Protein AF-A0A3P5XMB0-F1 (afdb_monomer_lite)

Structure (mmCIF, N/CA/C/O backbone):
data_AF-A0A3P5XMB0-F1
#
_entry.id   AF-A0A3P5XMB0-F1
#
loop_
_atom_site.group_PDB
_atom_site.id
_atom_site.type_symbol
_atom_site.label_atom_id
_atom_site.label_alt_id
_atom_site.label_comp_id
_atom_site.label_asym_id
_atom_site.label_entity_id
_atom_site.label_seq_id
_atom_site.pdbx_PDB_ins_code
_atom_site.Cartn_x
_atom_site.Cartn_y
_atom_site.Cartn_z
_atom_site.occupancy
_atom_site.B_iso_or_equiv
_atom_site.auth_seq_id
_atom_site.auth_comp_id
_atom_site.auth_asym_id
_atom_site.auth_atom_id
_atom_site.pdbx_PDB_model_num
ATOM 1 N N . MET A 1 1 ? -43.038 -1.910 24.579 1.00 44.25 1 MET A N 1
ATOM 2 C CA . MET A 1 1 ? -41.760 -2.421 24.024 1.00 44.25 1 MET A CA 1
ATOM 3 C C . MET A 1 1 ? -40.664 -2.276 25.075 1.00 44.25 1 MET A C 1
ATOM 5 O O . MET A 1 1 ? -40.332 -1.152 25.433 1.00 44.25 1 MET A O 1
ATOM 9 N N . SER A 1 2 ? -40.137 -3.376 25.622 1.00 47.72 2 SER A N 1
ATOM 10 C CA . SER A 1 2 ? -39.026 -3.315 26.586 1.00 47.72 2 SER A CA 1
ATOM 11 C C . SER A 1 2 ? -37.765 -2.823 25.869 1.00 47.72 2 SER A C 1
ATOM 13 O O . SER A 1 2 ? -37.315 -3.454 24.910 1.00 47.72 2 SER A O 1
ATOM 15 N N . ARG A 1 3 ? -37.205 -1.676 26.283 1.00 59.19 3 ARG A N 1
ATOM 16 C CA . ARG A 1 3 ? -35.901 -1.224 25.777 1.00 59.19 3 ARG A CA 1
ATOM 17 C C . ARG A 1 3 ? -34.890 -2.314 26.117 1.00 59.19 3 ARG A C 1
ATOM 19 O O . ARG A 1 3 ? -34.691 -2.606 27.296 1.00 59.19 3 ARG A O 1
ATOM 26 N N . LYS A 1 4 ? -34.230 -2.887 25.106 1.00 57.06 4 LYS A N 1
ATOM 27 C CA . LYS A 1 4 ? -33.066 -3.757 25.310 1.00 57.06 4 LYS A CA 1
ATOM 28 C C . LYS A 1 4 ? -31.946 -2.919 25.928 1.00 57.06 4 LYS A C 1
ATOM 30 O O . LYS A 1 4 ? -31.098 -2.375 25.228 1.00 57.06 4 LYS A O 1
ATOM 35 N N . ARG A 1 5 ? -31.982 -2.752 27.251 1.00 63.72 5 ARG A N 1
ATOM 36 C CA . ARG A 1 5 ? -30.900 -2.145 28.021 1.00 63.72 5 ARG A CA 1
ATOM 37 C C . ARG A 1 5 ? -29.733 -3.119 27.923 1.00 63.72 5 ARG A C 1
ATOM 39 O O . ARG A 1 5 ? -29.810 -4.228 28.443 1.00 63.72 5 ARG A O 1
ATOM 46 N N . GLY A 1 6 ? -28.700 -2.747 27.167 1.00 66.75 6 GLY A N 1
ATOM 47 C CA . GLY A 1 6 ? -27.476 -3.542 27.094 1.00 66.75 6 GLY A CA 1
ATOM 48 C C . GLY A 1 6 ? -26.912 -3.772 28.499 1.00 66.75 6 GLY A C 1
ATOM 49 O O . GLY A 1 6 ? -27.133 -2.948 29.385 1.00 66.75 6 GLY A O 1
ATOM 50 N N . LYS A 1 7 ? -26.18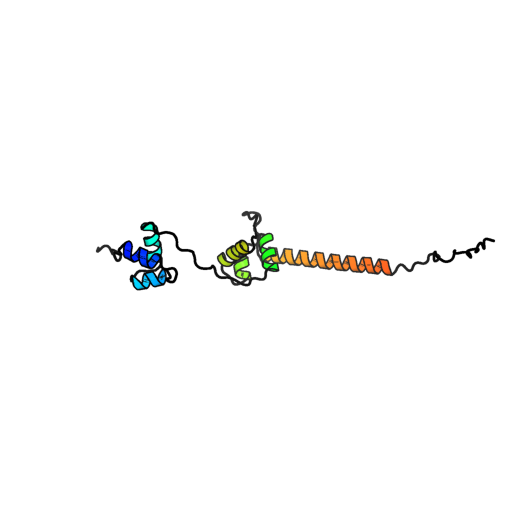0 -4.875 28.706 1.00 77.19 7 LYS A N 1
ATOM 51 C CA . LYS A 1 7 ? -25.557 -5.198 30.004 1.00 77.19 7 LYS A CA 1
ATOM 52 C C . LYS A 1 7 ? -24.844 -3.977 30.585 1.00 77.19 7 LYS A C 1
ATOM 54 O O . LYS A 1 7 ? -24.038 -3.355 29.887 1.00 77.19 7 LYS A O 1
ATOM 59 N N . VAL A 1 8 ? -25.130 -3.633 31.835 1.00 79.88 8 VAL A N 1
ATOM 60 C CA . VAL A 1 8 ? -24.439 -2.550 32.546 1.00 79.88 8 VAL A CA 1
ATOM 61 C C . VAL A 1 8 ? -23.100 -3.100 33.026 1.00 79.88 8 VAL A C 1
ATOM 63 O O . VAL A 1 8 ? -23.055 -4.135 33.680 1.00 79.88 8 VAL A O 1
ATOM 66 N N . ILE A 1 9 ? -22.008 -2.442 32.644 1.00 81.12 9 ILE A N 1
ATOM 67 C CA . ILE A 1 9 ? -20.642 -2.825 33.019 1.00 81.12 9 ILE A CA 1
ATOM 68 C C . ILE A 1 9 ? -20.042 -1.636 33.755 1.00 81.12 9 ILE A C 1
ATOM 70 O O . ILE A 1 9 ? -20.157 -0.505 33.279 1.00 81.12 9 ILE A O 1
ATOM 74 N N . SER A 1 10 ? -19.417 -1.878 34.906 1.00 85.50 10 SER A N 1
ATOM 75 C CA . SER A 1 10 ? -18.757 -0.811 35.653 1.00 85.50 10 SER A CA 1
ATOM 76 C C . SER A 1 10 ? -17.517 -0.321 34.901 1.00 85.50 10 SER A C 1
ATOM 78 O O . SER A 1 10 ? -16.761 -1.109 34.324 1.00 85.50 10 SER A O 1
ATOM 80 N N . ARG A 1 11 ? -17.279 0.996 34.923 1.00 88.62 11 ARG A N 1
ATOM 81 C CA . ARG A 1 11 ? -16.085 1.606 34.314 1.00 88.62 11 ARG A CA 1
ATOM 82 C C . ARG A 1 11 ? -14.800 0.958 34.833 1.00 88.62 11 ARG A C 1
ATOM 84 O O . ARG A 1 11 ? -13.903 0.695 34.046 1.00 88.62 11 ARG A O 1
ATOM 91 N N . ALA A 1 12 ? -14.746 0.662 36.132 1.00 88.31 12 ALA A N 1
ATOM 92 C CA . ALA A 1 12 ? -13.593 0.039 36.776 1.00 88.31 12 ALA A CA 1
ATOM 93 C C . ALA A 1 12 ? -13.311 -1.380 36.253 1.00 88.31 12 ALA A C 1
ATOM 95 O O . ALA A 1 12 ? -12.156 -1.710 35.996 1.00 88.31 12 ALA A O 1
ATOM 96 N N . ALA A 1 13 ? -14.348 -2.202 36.050 1.00 89.50 13 ALA A N 1
ATOM 97 C CA . ALA A 1 13 ? -14.173 -3.547 35.503 1.00 89.50 13 ALA A CA 1
ATOM 98 C C . ALA A 1 13 ? -13.663 -3.501 34.058 1.00 89.50 13 ALA A C 1
ATOM 100 O O . ALA A 1 13 ? -12.732 -4.225 33.711 1.00 89.50 13 ALA A O 1
ATOM 101 N N . LEU A 1 14 ? -14.228 -2.609 33.234 1.00 91.69 14 LEU A N 1
ATOM 102 C CA . LEU A 1 14 ? -13.758 -2.432 31.863 1.00 91.69 14 LEU A CA 1
ATOM 103 C C . LEU A 1 14 ? -12.323 -1.902 31.826 1.00 91.69 14 LEU A C 1
ATOM 105 O O . LEU A 1 14 ? -11.530 -2.421 31.056 1.00 91.69 14 LEU A O 1
ATOM 109 N N . ALA A 1 15 ? -11.982 -0.916 32.660 1.00 91.44 15 ALA A N 1
ATOM 110 C CA . ALA A 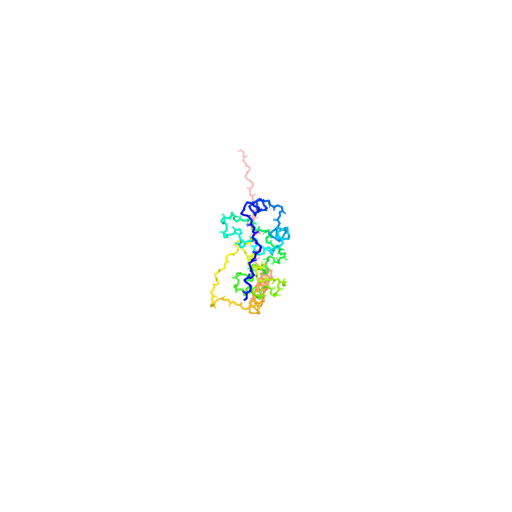1 15 ? -10.648 -0.320 32.700 1.00 91.44 15 ALA A CA 1
ATOM 111 C C . ALA A 1 15 ? -9.561 -1.348 33.044 1.00 91.44 15 ALA A C 1
ATOM 113 O O . ALA A 1 15 ? -8.556 -1.402 32.348 1.00 91.44 15 ALA A O 1
ATOM 114 N N . ARG A 1 16 ? -9.792 -2.211 34.046 1.00 91.75 16 ARG A N 1
ATOM 115 C CA . ARG A 1 16 ? -8.841 -3.272 34.429 1.00 91.75 16 ARG A CA 1
ATOM 116 C C . ARG A 1 16 ? -8.557 -4.242 33.281 1.00 91.75 16 ARG A C 1
ATOM 118 O O . ARG A 1 16 ? -7.405 -4.527 32.995 1.00 91.75 16 ARG A O 1
ATOM 125 N N . LEU A 1 17 ? -9.603 -4.721 32.606 1.00 92.31 17 LEU A N 1
ATOM 126 C CA . LEU A 1 17 ? -9.452 -5.629 31.461 1.00 92.31 17 LEU A CA 1
ATOM 127 C C . LEU A 1 17 ? -8.875 -4.917 30.227 1.00 92.31 17 LEU A C 1
ATOM 129 O O . LEU A 1 17 ? -8.208 -5.531 29.400 1.00 92.31 17 LEU A O 1
ATOM 133 N N . TRP A 1 18 ? -9.161 -3.624 30.080 1.00 91.25 18 TRP A N 1
ATOM 134 C CA . TRP A 1 18 ? -8.700 -2.808 28.962 1.00 91.25 18 TRP A CA 1
ATOM 135 C C . TRP A 1 18 ? -7.206 -2.489 29.035 1.00 91.25 18 TRP A C 1
ATOM 137 O O . TRP A 1 18 ? -6.593 -2.348 27.978 1.00 91.25 18 TRP A O 1
ATOM 147 N N . ASP A 1 19 ? -6.648 -2.405 30.241 1.00 90.50 19 ASP A N 1
ATOM 148 C CA . ASP A 1 19 ? -5.228 -2.137 30.488 1.00 90.50 19 ASP A CA 1
ATOM 149 C C . ASP A 1 19 ? -4.336 -3.361 30.220 1.00 90.50 19 ASP A C 1
ATOM 151 O O . ASP A 1 19 ? -3.178 -3.210 29.853 1.00 90.50 19 ASP A O 1
ATOM 155 N N . ASP A 1 20 ? -4.887 -4.577 30.310 1.00 88.69 20 ASP A N 1
ATOM 156 C CA . ASP A 1 20 ? -4.151 -5.811 30.019 1.00 88.69 20 ASP A CA 1
ATOM 157 C C . ASP A 1 20 ? -3.841 -5.931 28.507 1.00 88.69 20 ASP A C 1
ATOM 159 O O . ASP A 1 20 ? -4.770 -6.094 27.695 1.00 88.69 20 ASP A O 1
ATOM 163 N N . PRO A 1 21 ? -2.560 -5.871 28.087 1.00 82.44 21 PRO A N 1
ATOM 164 C CA . PRO A 1 21 ? -2.166 -5.946 26.682 1.00 82.44 21 PRO A CA 1
ATOM 165 C C . PRO A 1 21 ? -2.354 -7.343 26.073 1.00 82.44 21 PRO A C 1
ATOM 167 O O . PRO A 1 21 ? -2.519 -7.448 24.858 1.00 82.44 21 PRO A O 1
ATOM 170 N N . GLY A 1 22 ? -2.394 -8.404 26.885 1.00 84.62 22 GLY A N 1
ATOM 171 C CA . GLY A 1 22 ? -2.589 -9.780 26.419 1.00 84.62 22 GLY A CA 1
ATOM 172 C C . GLY A 1 22 ? -4.028 -10.088 25.996 1.00 84.62 22 GLY A C 1
ATOM 173 O O . GLY A 1 22 ? -4.272 -11.046 25.261 1.00 84.62 22 GLY A O 1
ATOM 174 N N . LEU A 1 23 ? -4.999 -9.270 26.415 1.00 88.88 23 LEU A N 1
ATOM 175 C CA . LEU A 1 23 ? -6.411 -9.491 26.108 1.00 88.88 23 LEU A CA 1
ATOM 176 C C . LEU A 1 23 ? -6.853 -8.768 24.831 1.00 88.88 23 LEU A C 1
ATOM 178 O O . LEU A 1 23 ? -6.818 -7.543 24.730 1.00 88.88 23 LEU A O 1
ATOM 182 N N . SER A 1 24 ? -7.364 -9.506 23.846 1.00 89.25 24 SER A N 1
ATOM 183 C CA . SER A 1 24 ? -8.027 -8.887 22.693 1.00 89.25 24 SER A CA 1
ATOM 184 C C . SER A 1 24 ? -9.381 -8.283 23.099 1.00 89.25 24 SER A C 1
ATOM 186 O O . SER A 1 24 ? -10.025 -8.743 24.043 1.00 89.25 24 SER A O 1
ATOM 188 N N . SER A 1 25 ? -9.872 -7.272 22.366 1.00 91.19 25 SER A N 1
ATOM 189 C CA . SER A 1 25 ? -11.218 -6.723 22.623 1.00 91.19 25 SER A CA 1
ATOM 190 C C . SER A 1 25 ? -12.313 -7.789 22.534 1.00 91.19 25 SER A C 1
ATOM 192 O O . SER A 1 25 ? -13.308 -7.687 23.245 1.00 91.19 25 SER A O 1
ATOM 194 N N . ASP A 1 26 ? -12.132 -8.791 21.673 1.00 91.12 26 ASP A N 1
ATOM 195 C CA . ASP A 1 26 ? -13.079 -9.893 21.506 1.00 91.12 26 ASP A CA 1
ATOM 196 C C . ASP A 1 26 ? -13.074 -10.802 22.735 1.00 91.12 26 ASP A C 1
ATOM 198 O O . ASP A 1 26 ? -14.139 -11.088 23.276 1.00 91.12 26 ASP A O 1
ATOM 202 N N . ARG A 1 27 ? -11.889 -11.121 23.274 1.00 92.56 27 ARG A N 1
ATOM 203 C CA . ARG A 1 27 ? -11.764 -11.891 24.515 1.00 92.56 27 ARG A CA 1
ATOM 204 C C . ARG A 1 27 ? -12.351 -11.155 25.720 1.00 92.56 27 ARG A C 1
ATOM 206 O O . ARG A 1 27 ? -13.073 -11.749 26.515 1.00 92.56 27 ARG A O 1
ATOM 213 N N . ILE A 1 28 ? -12.102 -9.849 25.831 1.00 92.69 28 ILE A N 1
ATOM 214 C CA . ILE A 1 28 ? -12.739 -8.995 26.852 1.00 92.69 28 ILE A CA 1
ATOM 215 C C . ILE A 1 28 ? -14.264 -9.032 26.689 1.00 92.69 28 ILE A C 1
ATOM 217 O O . ILE A 1 28 ? -15.003 -9.089 27.672 1.00 92.69 28 ILE A O 1
ATOM 221 N N . GLY A 1 29 ? -14.739 -9.017 25.443 1.00 92.62 29 GLY A N 1
ATOM 222 C CA . GLY A 1 29 ? -16.150 -9.134 25.108 1.00 92.62 29 GLY A CA 1
ATOM 223 C C . GLY A 1 29 ? -16.753 -10.439 25.614 1.00 92.62 29 GLY A C 1
ATOM 224 O O . GLY A 1 29 ? -17.751 -10.399 26.328 1.00 92.62 29 GLY A O 1
ATOM 225 N N . GLU A 1 30 ? -16.117 -11.574 25.327 1.00 93.44 30 GLU A N 1
ATOM 226 C CA . GLU A 1 30 ? -16.527 -12.894 25.821 1.00 93.44 30 GLU A CA 1
ATOM 227 C C . GLU A 1 30 ? -16.628 -12.926 27.350 1.00 93.44 30 GLU A C 1
ATOM 229 O O . GLU A 1 30 ? -17.659 -13.331 27.886 1.00 93.44 30 GLU A O 1
ATOM 234 N N . MET A 1 31 ? -15.611 -12.415 28.056 1.00 91.62 31 MET A N 1
ATOM 235 C CA . MET A 1 31 ? -15.583 -12.368 29.526 1.00 91.62 31 MET A CA 1
ATOM 236 C C . MET A 1 31 ? -16.721 -11.523 30.115 1.00 91.62 31 MET A C 1
ATOM 238 O O . MET A 1 31 ? -17.275 -11.850 31.161 1.00 91.62 31 MET A O 1
ATOM 242 N N . LEU A 1 32 ? -17.092 -10.434 29.439 1.00 90.25 32 LEU A N 1
ATOM 243 C CA . LEU A 1 32 ? -18.174 -9.535 29.852 1.00 90.25 32 LEU A CA 1
ATOM 244 C C . LEU A 1 32 ? -19.540 -9.934 29.250 1.00 90.25 32 LEU A C 1
ATOM 246 O O . LEU A 1 32 ? -20.579 -9.332 29.549 1.00 90.25 32 LEU A O 1
ATOM 250 N N . GLY A 1 33 ? -19.550 -10.952 28.386 1.00 90.00 33 GLY A N 1
ATOM 251 C CA . GLY A 1 33 ? -20.676 -11.390 27.571 1.00 90.00 33 GLY A CA 1
ATOM 252 C C . GLY A 1 33 ? -21.292 -10.270 26.726 1.00 90.00 33 GLY A C 1
ATOM 253 O O . GLY A 1 33 ? -22.518 -10.115 26.737 1.00 90.00 33 GLY A O 1
ATOM 254 N N . ILE A 1 34 ? -20.450 -9.481 26.054 1.00 90.81 34 ILE A N 1
ATOM 255 C CA . ILE A 1 34 ? -20.786 -8.479 25.030 1.00 90.81 34 ILE A CA 1
ATOM 256 C C . ILE A 1 34 ? -19.884 -8.673 23.799 1.00 90.81 34 ILE A C 1
ATOM 258 O O . ILE A 1 34 ? -18.879 -9.366 23.868 1.00 90.81 34 ILE A O 1
ATOM 262 N N . SER A 1 35 ? -20.201 -8.063 22.656 1.00 91.69 35 SER A N 1
ATOM 263 C CA . SER A 1 35 ? -19.303 -8.142 21.494 1.00 91.69 35 SER A CA 1
ATOM 264 C C . SER A 1 35 ? -18.030 -7.312 21.703 1.00 91.69 35 SER A C 1
ATOM 266 O O . SER A 1 35 ? -18.069 -6.259 22.348 1.00 91.69 35 SER A O 1
ATOM 268 N N . GLY A 1 36 ? -16.908 -7.715 21.098 1.00 90.81 36 GLY A N 1
ATOM 269 C CA . GLY A 1 36 ? -15.666 -6.931 21.154 1.00 90.81 36 GLY A CA 1
ATOM 270 C C . GLY A 1 36 ? -15.800 -5.531 20.541 1.00 90.81 36 GLY A C 1
ATOM 271 O O . GLY A 1 36 ? -15.206 -4.566 21.025 1.00 90.81 36 GLY A O 1
ATOM 272 N N . ALA A 1 37 ? -16.676 -5.364 19.545 1.00 90.88 37 ALA A N 1
ATOM 273 C CA . ALA A 1 37 ? -17.051 -4.047 19.028 1.00 90.88 37 ALA A CA 1
ATOM 274 C C . ALA A 1 37 ? -17.707 -3.160 20.107 1.00 90.88 37 ALA A C 1
ATOM 276 O O . ALA A 1 37 ? -17.372 -1.978 20.223 1.00 90.88 37 ALA A O 1
ATOM 277 N N . ALA A 1 38 ? -18.592 -3.726 20.937 1.00 91.50 38 ALA A N 1
ATOM 278 C CA . ALA A 1 38 ? -19.216 -3.006 22.046 1.00 91.50 38 ALA A CA 1
ATOM 279 C C . ALA A 1 38 ? -18.202 -2.636 23.140 1.00 91.50 38 ALA A C 1
ATOM 281 O O . ALA A 1 38 ? -18.312 -1.555 23.718 1.00 91.50 38 ALA A O 1
ATOM 282 N N . VAL A 1 39 ? -17.195 -3.482 23.391 1.00 92.62 39 VAL A N 1
ATOM 283 C CA . VAL A 1 39 ? -16.072 -3.173 24.295 1.00 92.62 39 VAL A CA 1
ATOM 284 C C . VAL A 1 39 ? -15.334 -1.923 23.813 1.00 92.62 39 VAL A C 1
ATOM 286 O O . VAL A 1 39 ? -15.210 -0.964 24.572 1.00 92.62 39 VAL A O 1
ATOM 289 N N . ARG A 1 40 ? -14.908 -1.888 22.540 1.00 91.56 40 ARG A N 1
ATOM 290 C CA . ARG A 1 40 ? -14.186 -0.741 21.953 1.00 91.56 40 ARG A CA 1
ATOM 291 C C . ARG A 1 40 ? -15.003 0.546 22.012 1.00 91.56 40 ARG A C 1
ATOM 293 O O . ARG A 1 40 ? -14.479 1.596 22.379 1.00 91.56 40 ARG A O 1
ATOM 300 N N . TRP A 1 41 ? -16.289 0.465 21.669 1.00 91.50 41 TRP A N 1
ATOM 301 C CA . TRP A 1 41 ? -17.179 1.622 21.704 1.00 91.50 41 TRP A CA 1
ATOM 302 C C . TRP A 1 41 ? -17.344 2.160 23.129 1.00 91.50 41 TRP A C 1
ATOM 304 O O . TRP A 1 41 ? -17.164 3.351 23.356 1.00 91.50 41 TRP A O 1
ATOM 314 N N . ARG A 1 42 ? -17.574 1.281 24.112 1.00 91.69 42 ARG A N 1
ATOM 315 C CA . ARG A 1 42 ? -17.689 1.668 25.527 1.00 91.69 42 ARG A CA 1
ATOM 316 C C . ARG A 1 42 ? -16.394 2.232 26.094 1.00 91.69 42 ARG A C 1
ATOM 318 O O . ARG A 1 42 ? -16.455 3.211 26.826 1.00 91.69 42 ARG A O 1
ATOM 325 N N . ALA A 1 43 ? -15.245 1.652 25.752 1.00 91.94 43 ALA A N 1
ATOM 326 C CA . ALA A 1 43 ? -13.945 2.168 26.172 1.00 91.94 43 ALA A CA 1
ATOM 327 C C . ALA A 1 43 ? -13.745 3.610 25.685 1.00 91.94 43 ALA A C 1
ATOM 329 O O . ALA A 1 43 ? -13.396 4.482 26.479 1.00 91.94 43 ALA A O 1
ATOM 330 N N . LYS A 1 44 ? -14.087 3.882 24.417 1.00 91.62 44 LYS A N 1
ATOM 331 C CA . LYS A 1 44 ? -14.083 5.235 23.849 1.00 91.62 44 LYS A CA 1
ATOM 332 C C . LYS A 1 44 ? -15.055 6.170 24.579 1.00 91.62 44 LYS A C 1
ATOM 334 O O . LYS A 1 44 ? -14.665 7.270 24.949 1.00 91.62 44 LYS A O 1
ATOM 339 N N . THR A 1 45 ? -16.298 5.743 24.816 1.00 90.81 45 THR A N 1
ATOM 340 C CA . THR A 1 45 ? -17.310 6.547 25.531 1.00 90.81 45 THR A CA 1
ATOM 341 C C . THR A 1 45 ? -16.907 6.851 26.978 1.00 90.81 45 THR A C 1
ATOM 343 O O . THR A 1 45 ? -17.246 7.908 27.496 1.00 90.81 45 THR A O 1
ATOM 346 N N . LEU A 1 46 ? -16.173 5.946 27.629 1.00 89.81 46 LEU A N 1
ATOM 347 C CA . LEU A 1 46 ? -15.687 6.093 29.005 1.00 89.81 46 LEU A CA 1
ATOM 348 C C . LEU A 1 46 ? -14.332 6.818 29.108 1.00 89.81 46 LEU A C 1
ATOM 350 O O . LEU A 1 46 ? -13.787 6.916 30.211 1.00 89.81 46 LEU A O 1
ATOM 354 N N . GLY A 1 47 ? -13.791 7.307 27.985 1.00 90.88 47 GLY A N 1
ATOM 355 C CA . GLY A 1 47 ? -12.536 8.059 27.937 1.00 90.88 47 GLY A CA 1
ATOM 356 C C . GLY A 1 47 ? -11.297 7.226 28.268 1.00 90.88 47 GLY A C 1
ATOM 357 O O . GLY A 1 47 ? -10.325 7.768 28.786 1.00 90.88 47 GLY A O 1
ATOM 358 N N . LEU A 1 48 ? -11.333 5.911 28.031 1.00 90.12 48 LEU A N 1
ATOM 359 C CA . LEU A 1 48 ? -10.157 5.060 28.204 1.00 90.12 48 LEU A CA 1
ATOM 360 C C . LEU A 1 48 ? -9.138 5.321 27.080 1.00 90.12 48 LEU A C 1
ATOM 362 O O . LEU A 1 48 ? -9.543 5.611 25.948 1.00 90.12 48 LEU A O 1
ATOM 366 N N . PRO A 1 49 ? -7.827 5.201 27.362 1.00 88.00 49 PRO A N 1
ATOM 367 C CA . PRO A 1 49 ? -6.793 5.429 26.361 1.00 88.00 49 PRO A CA 1
ATOM 368 C C . PRO A 1 49 ? -6.932 4.447 25.183 1.00 88.00 49 PRO A C 1
ATOM 370 O O . PRO A 1 49 ? -7.317 3.289 25.386 1.00 88.00 49 PRO A O 1
ATOM 373 N N . PRO A 1 50 ? -6.627 4.871 23.943 1.00 84.56 50 PRO A N 1
ATOM 374 C CA . PRO A 1 50 ? -6.602 3.969 22.799 1.00 84.56 50 PRO A CA 1
ATOM 375 C C . PRO A 1 50 ? -5.600 2.834 23.022 1.00 84.56 50 PRO A C 1
ATOM 377 O O . PRO A 1 50 ? -4.454 3.077 23.393 1.00 84.56 50 PRO A O 1
ATOM 380 N N . ARG A 1 51 ? -6.012 1.593 22.751 1.00 84.75 51 ARG A N 1
ATOM 381 C CA . ARG A 1 51 ? -5.076 0.463 22.698 1.00 84.75 51 ARG A CA 1
ATOM 382 C C . ARG A 1 51 ? -4.242 0.555 21.428 1.00 84.75 51 ARG A C 1
ATOM 384 O O . ARG A 1 51 ? -4.754 0.970 20.384 1.00 84.75 51 ARG A O 1
ATOM 391 N N . ALA A 1 52 ? -2.987 0.121 21.510 1.00 71.81 52 ALA A N 1
ATOM 392 C CA . ALA A 1 52 ? -2.172 -0.088 20.324 1.00 71.81 52 ALA A CA 1
ATOM 393 C C . ALA A 1 52 ? -2.921 -1.033 19.372 1.00 71.81 52 ALA A C 1
ATOM 395 O O . ALA A 1 52 ? -3.427 -2.083 19.778 1.00 71.81 52 ALA A O 1
ATOM 396 N N . GLY A 1 53 ? -3.064 -0.619 18.113 1.00 70.81 53 GLY A N 1
ATOM 397 C CA . GLY A 1 53 ? -3.601 -1.500 17.084 1.00 70.81 53 GLY A CA 1
ATOM 398 C C . GLY A 1 53 ? -2.698 -2.722 16.938 1.00 70.81 53 GLY A C 1
ATOM 399 O O . GLY A 1 53 ? -1.483 -2.611 17.092 1.00 70.81 53 GLY A O 1
ATOM 400 N N . GLY A 1 54 ? -3.289 -3.878 16.638 1.00 70.44 54 GLY A N 1
ATOM 401 C CA . GLY A 1 54 ? -2.507 -5.061 16.291 1.00 70.44 54 GLY A CA 1
ATOM 402 C C . GLY A 1 54 ? -1.634 -4.810 15.061 1.00 70.44 54 GLY A C 1
ATOM 403 O O . GLY A 1 54 ? -1.908 -3.910 14.256 1.00 70.44 54 GLY A O 1
ATOM 404 N N . GLU A 1 55 ? -0.593 -5.625 14.910 1.00 70.06 55 GLU A N 1
ATOM 405 C CA . GLU A 1 55 ? 0.242 -5.581 13.720 1.00 70.06 55 GLU A CA 1
ATOM 406 C C . GLU A 1 55 ? -0.618 -5.825 12.472 1.00 70.06 55 GLU A C 1
ATOM 408 O O . GLU A 1 55 ? -1.425 -6.755 12.395 1.00 70.06 55 GLU A O 1
ATOM 413 N N . LYS A 1 56 ? -0.487 -4.936 11.486 1.00 78.75 56 LYS A N 1
ATOM 414 C CA . LYS A 1 56 ? -1.168 -5.101 10.201 1.00 78.75 56 LYS A CA 1
ATOM 415 C C . LYS A 1 56 ? -0.588 -6.346 9.511 1.00 78.75 56 LYS A C 1
ATOM 417 O O . LYS A 1 56 ? 0.633 -6.463 9.466 1.00 78.75 56 LYS A O 1
ATOM 422 N N . PRO A 1 57 ? -1.394 -7.208 8.875 1.00 75.38 57 PRO A N 1
ATOM 423 C CA . PRO A 1 57 ? -0.884 -8.310 8.064 1.00 75.38 57 PRO A CA 1
ATOM 424 C C . PRO A 1 57 ? 0.222 -7.873 7.091 1.00 75.38 57 PRO A C 1
ATOM 426 O O . PRO A 1 57 ? 0.143 -6.799 6.472 1.00 75.38 57 PRO A O 1
ATOM 429 N N . HIS A 1 58 ? 1.272 -8.684 6.994 1.00 77.94 58 HIS A N 1
ATOM 430 C CA . HIS A 1 58 ? 2.336 -8.527 6.011 1.00 77.94 58 HIS A CA 1
ATOM 431 C C . HIS A 1 58 ? 2.046 -9.430 4.811 1.00 77.94 58 HIS A C 1
ATOM 433 O O . HIS A 1 58 ? 1.612 -10.565 4.982 1.00 77.94 58 HIS A O 1
ATOM 439 N N . TYR A 1 59 ? 2.248 -8.901 3.607 1.00 85.25 59 TYR A N 1
ATOM 440 C CA . TYR A 1 59 ? 2.091 -9.652 2.368 1.00 85.25 59 TYR A CA 1
ATOM 441 C C . TYR A 1 59 ? 3.397 -9.532 1.604 1.00 85.25 59 TYR A C 1
ATOM 443 O O . TYR A 1 59 ? 3.839 -8.409 1.355 1.00 85.25 59 TYR A O 1
ATOM 451 N N . ASP A 1 60 ? 3.977 -10.669 1.242 1.00 85.69 60 ASP A N 1
ATOM 452 C CA . ASP A 1 60 ? 5.162 -10.723 0.398 1.00 85.69 60 ASP A CA 1
ATOM 453 C C . ASP A 1 60 ? 4.743 -10.479 -1.059 1.00 85.69 60 ASP A C 1
ATOM 455 O O . ASP A 1 60 ? 4.272 -11.372 -1.760 1.00 85.69 60 ASP A O 1
ATOM 459 N N . LEU A 1 61 ? 4.762 -9.207 -1.461 1.00 88.44 61 LEU A N 1
ATOM 460 C CA . LEU A 1 61 ? 4.429 -8.768 -2.816 1.00 88.44 61 LEU A CA 1
ATOM 461 C C . LEU A 1 61 ? 5.725 -8.502 -3.569 1.00 88.44 61 LEU A C 1
ATOM 463 O O . LEU A 1 61 ? 6.540 -7.745 -3.038 1.00 88.44 61 LEU A O 1
ATOM 467 N N . ASP A 1 62 ? 5.849 -8.991 -4.808 1.00 90.75 62 ASP A N 1
ATOM 468 C CA . ASP A 1 62 ? 6.973 -8.677 -5.703 1.00 90.75 62 ASP A CA 1
ATOM 469 C C . ASP A 1 62 ? 7.282 -7.172 -5.664 1.00 90.75 62 ASP A C 1
ATOM 471 O O . ASP A 1 62 ? 6.485 -6.335 -6.105 1.00 90.75 62 ASP A O 1
ATOM 475 N N . CYS A 1 63 ? 8.423 -6.835 -5.056 1.00 87.56 63 CYS A N 1
ATOM 476 C CA . CYS A 1 63 ? 8.800 -5.461 -4.761 1.00 87.56 63 CYS A CA 1
ATOM 477 C C . CYS A 1 63 ? 8.958 -4.635 -6.038 1.00 87.56 63 CYS A C 1
ATOM 479 O O . CYS A 1 63 ? 8.504 -3.490 -6.072 1.00 87.56 63 CYS A O 1
ATOM 481 N N . GLU A 1 64 ? 9.546 -5.206 -7.090 1.00 92.25 64 GLU A N 1
ATOM 482 C CA . GLU A 1 64 ? 9.860 -4.459 -8.305 1.00 92.25 64 GLU A CA 1
ATOM 483 C C . GLU A 1 64 ? 8.581 -4.118 -9.075 1.00 92.25 64 GLU A C 1
ATOM 485 O O . GLU A 1 64 ? 8.320 -2.950 -9.390 1.00 92.25 64 GLU A O 1
ATOM 490 N N . ILE A 1 65 ? 7.742 -5.126 -9.334 1.00 93.62 65 ILE A N 1
ATOM 491 C CA . ILE A 1 65 ? 6.485 -4.929 -10.064 1.00 93.62 65 ILE A CA 1
ATOM 492 C C . ILE A 1 65 ? 5.541 -4.030 -9.262 1.00 93.62 65 ILE A C 1
ATOM 494 O O . ILE A 1 65 ? 4.935 -3.114 -9.825 1.00 93.62 65 ILE A O 1
ATOM 498 N N . PHE A 1 66 ? 5.447 -4.229 -7.944 1.00 95.88 66 PHE A N 1
ATOM 499 C CA . PHE A 1 66 ? 4.607 -3.398 -7.085 1.00 95.88 66 PHE A CA 1
ATOM 500 C C . PHE A 1 66 ? 5.009 -1.925 -7.143 1.00 95.88 66 PHE A C 1
ATOM 502 O O . PHE A 1 66 ? 4.151 -1.054 -7.299 1.00 95.88 66 PHE A O 1
ATOM 509 N N . GLU A 1 67 ? 6.303 -1.630 -7.016 1.00 94.81 67 GLU A N 1
ATOM 510 C CA . GLU A 1 67 ? 6.805 -0.261 -7.060 1.00 94.81 67 GLU A CA 1
ATOM 511 C C . GLU A 1 67 ? 6.546 0.407 -8.411 1.00 94.81 67 GLU A C 1
ATOM 513 O O . GLU A 1 67 ? 6.146 1.573 -8.456 1.00 94.81 67 GLU A O 1
ATOM 518 N N . ARG A 1 68 ? 6.729 -0.327 -9.513 1.00 93.81 68 ARG A N 1
ATOM 519 C CA . ARG A 1 68 ? 6.447 0.169 -10.867 1.00 93.81 68 ARG A CA 1
ATOM 520 C C . ARG A 1 68 ? 4.968 0.479 -11.053 1.00 93.81 68 ARG A C 1
ATOM 522 O O . ARG A 1 68 ? 4.643 1.584 -11.484 1.00 93.81 68 ARG A O 1
ATOM 529 N N . MET A 1 69 ? 4.084 -0.441 -10.666 1.00 95.69 69 MET A N 1
ATOM 530 C CA . MET A 1 69 ? 2.633 -0.224 -10.698 1.00 95.69 69 MET A CA 1
ATOM 531 C C . MET A 1 69 ? 2.226 0.983 -9.846 1.00 95.69 69 MET A C 1
ATOM 533 O O . MET A 1 69 ? 1.423 1.816 -10.270 1.00 95.69 69 MET A O 1
ATOM 537 N N . TRP A 1 70 ? 2.802 1.113 -8.649 1.00 95.88 70 TRP A N 1
ATOM 538 C CA . TRP A 1 70 ? 2.496 2.209 -7.737 1.00 95.88 70 TRP A CA 1
ATOM 539 C C . TRP A 1 70 ? 2.913 3.570 -8.304 1.00 95.88 70 TRP A C 1
ATOM 541 O O . TRP A 1 70 ? 2.108 4.505 -8.314 1.00 95.88 70 TRP A O 1
ATOM 551 N N . ARG A 1 71 ? 4.143 3.673 -8.827 1.00 93.62 71 ARG A N 1
ATOM 552 C CA . ARG A 1 71 ? 4.673 4.895 -9.458 1.00 93.62 71 ARG A CA 1
ATOM 553 C C . ARG A 1 71 ? 3.929 5.260 -10.741 1.00 93.62 71 ARG A C 1
ATOM 555 O O . ARG A 1 71 ? 3.774 6.441 -11.029 1.00 93.62 71 ARG A O 1
ATOM 562 N N . ALA A 1 72 ? 3.429 4.269 -11.475 1.00 93.81 72 ALA A N 1
ATOM 563 C CA . ALA A 1 72 ? 2.608 4.479 -12.662 1.00 93.81 72 ALA A CA 1
ATOM 564 C C . ALA A 1 72 ? 1.155 4.884 -12.343 1.00 93.81 72 ALA A C 1
ATOM 566 O O . ALA A 1 72 ? 0.360 5.036 -13.259 1.00 93.81 72 ALA A O 1
ATOM 567 N N . ASN A 1 73 ? 0.792 5.076 -11.067 1.00 96.06 73 ASN A N 1
ATOM 568 C CA . ASN A 1 73 ? -0.569 5.411 -10.636 1.00 96.06 73 ASN A CA 1
ATOM 569 C C . ASN A 1 73 ? -1.628 4.355 -11.007 1.00 96.06 73 ASN A C 1
ATOM 571 O O . ASN A 1 73 ? -2.801 4.690 -11.201 1.00 96.06 73 ASN A O 1
ATOM 575 N N . VAL A 1 74 ? -1.253 3.071 -11.023 1.00 96.00 74 VAL A N 1
ATOM 576 C CA . VAL A 1 74 ? -2.226 1.982 -11.188 1.00 96.00 74 VAL A CA 1
ATOM 577 C C . VAL A 1 74 ? -3.240 2.009 -10.041 1.00 96.00 74 VAL A C 1
ATOM 579 O O . VAL A 1 74 ? -2.926 2.291 -8.875 1.00 96.00 74 VAL A O 1
ATOM 582 N N . ARG A 1 75 ? -4.504 1.734 -10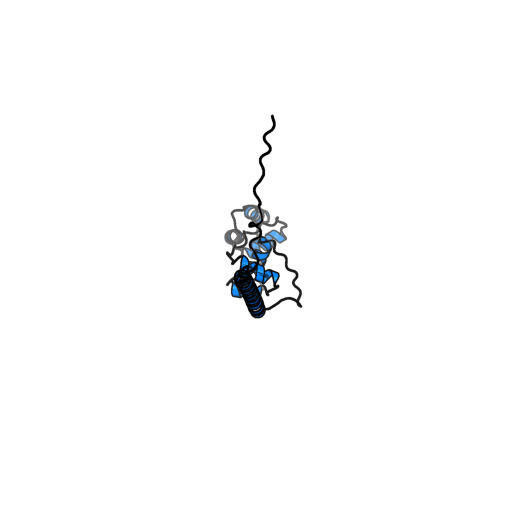.367 1.00 95.75 75 ARG A N 1
ATOM 583 C CA . ARG A 1 75 ? -5.595 1.696 -9.386 1.00 95.75 75 ARG A CA 1
ATOM 584 C C . ARG A 1 75 ? -5.322 0.622 -8.314 1.00 95.75 75 ARG A C 1
ATOM 586 O O . ARG A 1 75 ? -5.190 -0.551 -8.659 1.00 95.75 75 ARG A O 1
ATOM 593 N N . PRO A 1 76 ? -5.338 0.948 -7.000 1.00 95.12 76 PRO A N 1
ATOM 594 C CA . PRO A 1 76 ? -5.017 -0.022 -5.944 1.00 95.12 76 PRO A CA 1
ATOM 595 C C . PRO A 1 76 ? -5.967 -1.222 -5.900 1.00 95.12 76 PRO A C 1
ATOM 597 O O . PRO A 1 76 ? -5.575 -2.308 -5.487 1.00 95.12 76 PRO A O 1
ATOM 600 N N . ALA A 1 77 ? -7.217 -1.038 -6.339 1.00 95.31 77 ALA A N 1
ATOM 601 C CA . ALA A 1 77 ? -8.177 -2.129 -6.471 1.00 95.31 77 ALA A CA 1
ATOM 602 C C . ALA A 1 77 ? -7.732 -3.166 -7.516 1.00 95.31 77 ALA A C 1
ATOM 604 O O . ALA A 1 77 ? -7.909 -4.362 -7.309 1.00 95.31 77 ALA A O 1
ATOM 605 N N . GLU A 1 78 ? -7.136 -2.718 -8.620 1.00 96.44 78 GLU A N 1
ATOM 606 C CA . GLU A 1 78 ? -6.625 -3.597 -9.673 1.00 96.44 78 GLU A CA 1
ATOM 607 C C . GLU A 1 78 ? -5.300 -4.237 -9.287 1.00 96.44 78 GLU A C 1
ATOM 609 O O . GLU A 1 78 ? -5.138 -5.433 -9.504 1.00 96.44 78 GLU A O 1
ATOM 614 N N . MET A 1 79 ? -4.413 -3.493 -8.619 1.00 96.56 79 MET A N 1
ATOM 615 C CA . MET A 1 79 ? -3.220 -4.077 -7.996 1.00 96.56 79 MET A CA 1
ATOM 616 C C . MET A 1 79 ? -3.610 -5.184 -7.011 1.00 96.56 79 MET A C 1
ATOM 618 O O . MET A 1 79 ? -3.036 -6.264 -7.037 1.00 96.56 79 MET A O 1
ATOM 622 N N . GLY A 1 80 ? -4.630 -4.952 -6.178 1.00 96.31 80 GLY A N 1
ATOM 623 C CA . GLY A 1 80 ? -5.143 -5.960 -5.252 1.00 96.31 80 GLY A CA 1
ATOM 624 C C . GLY A 1 80 ? -5.607 -7.228 -5.967 1.00 96.31 80 GLY A C 1
ATOM 625 O O . GLY A 1 80 ? -5.234 -8.325 -5.567 1.00 96.31 80 GLY A O 1
ATOM 626 N N . ARG A 1 81 ? -6.347 -7.086 -7.075 1.00 96.12 81 ARG A N 1
ATOM 627 C CA . ARG A 1 81 ? -6.735 -8.228 -7.918 1.00 96.12 81 ARG A CA 1
ATOM 628 C C . ARG A 1 81 ? -5.527 -8.949 -8.515 1.00 96.12 81 ARG A C 1
ATOM 630 O O . ARG A 1 81 ? -5.500 -10.171 -8.480 1.00 96.12 81 ARG A O 1
ATOM 637 N N . HIS A 1 82 ? -4.541 -8.209 -9.018 1.00 95.31 82 HIS A N 1
ATOM 638 C CA . HIS A 1 82 ? -3.325 -8.773 -9.604 1.00 95.31 82 HIS A CA 1
ATOM 639 C C . HIS A 1 82 ? -2.511 -9.591 -8.592 1.00 95.31 82 HIS A C 1
ATOM 641 O O . HIS A 1 82 ? -2.100 -10.705 -8.890 1.00 95.31 82 HIS A O 1
ATOM 647 N N . PHE A 1 83 ? -2.333 -9.063 -7.381 1.00 94.38 83 PHE A N 1
ATOM 648 C CA . PHE A 1 83 ? -1.566 -9.707 -6.314 1.00 94.38 83 PHE A CA 1
ATOM 649 C C . PHE A 1 83 ? -2.387 -10.679 -5.447 1.00 94.38 83 PHE A C 1
ATOM 651 O O . PHE A 1 83 ? -1.852 -11.258 -4.507 1.00 94.38 83 PHE A O 1
ATOM 658 N N . GLY A 1 84 ? -3.692 -10.833 -5.697 1.00 94.75 84 GLY A N 1
ATOM 659 C CA . GLY A 1 84 ? -4.567 -11.680 -4.878 1.00 94.75 84 GLY A CA 1
ATOM 660 C C . GLY A 1 84 ? -4.801 -11.164 -3.450 1.00 94.75 84 GLY A C 1
ATOM 661 O O . GLY A 1 84 ? -5.126 -11.941 -2.554 1.00 94.75 84 GLY A O 1
ATOM 662 N N . VAL A 1 85 ? -4.652 -9.857 -3.209 1.00 94.94 85 VAL A N 1
ATOM 663 C CA . VAL A 1 85 ? -4.790 -9.236 -1.881 1.00 94.94 85 VAL A CA 1
ATOM 664 C C . VAL A 1 85 ? -5.873 -8.160 -1.846 1.00 94.94 85 VAL A C 1
ATOM 666 O O . VAL A 1 85 ? -6.256 -7.557 -2.847 1.00 94.94 85 VAL A O 1
ATOM 669 N N . ARG A 1 86 ? -6.378 -7.866 -0.645 1.00 94.56 86 ARG A N 1
ATOM 670 C CA . ARG A 1 86 ? -7.356 -6.786 -0.450 1.00 94.56 86 ARG A CA 1
ATOM 671 C C . ARG A 1 86 ? -6.712 -5.420 -0.690 1.00 94.56 86 ARG A C 1
ATOM 673 O O . ARG A 1 86 ? -5.545 -5.214 -0.380 1.00 94.56 86 ARG A O 1
ATOM 680 N N . LEU A 1 87 ? -7.508 -4.439 -1.116 1.00 94.12 87 LEU A N 1
ATOM 681 C CA . LEU A 1 87 ? -7.044 -3.067 -1.369 1.00 94.12 87 LEU A CA 1
ATOM 682 C C . LEU A 1 87 ? -6.246 -2.468 -0.197 1.00 94.12 87 LEU A C 1
ATOM 684 O O . LEU A 1 87 ? -5.208 -1.848 -0.411 1.00 94.12 87 LEU A O 1
ATOM 688 N N . HIS A 1 88 ? -6.689 -2.670 1.048 1.00 92.62 88 HIS A N 1
ATOM 689 C CA . HIS A 1 88 ? -5.975 -2.143 2.217 1.00 92.62 88 HIS A CA 1
ATOM 690 C C . HIS A 1 88 ? -4.559 -2.719 2.370 1.00 92.62 88 HIS A C 1
ATOM 692 O O . HIS A 1 88 ? -3.673 -2.005 2.833 1.00 92.62 88 HIS A O 1
ATOM 698 N N . ALA A 1 89 ? -4.320 -3.957 1.927 1.00 93.31 89 ALA A N 1
ATOM 699 C CA . ALA A 1 89 ? -2.990 -4.559 1.919 1.00 93.31 89 ALA A CA 1
ATOM 700 C C . ALA A 1 89 ? -2.037 -3.823 0.969 1.00 93.31 89 ALA A C 1
ATOM 702 O O . ALA A 1 89 ? -0.879 -3.611 1.317 1.00 93.31 89 ALA A O 1
ATOM 703 N N . ILE A 1 90 ? -2.530 -3.380 -0.192 1.00 95.31 90 ILE A N 1
ATOM 704 C CA . ILE A 1 90 ? -1.760 -2.564 -1.140 1.00 95.31 90 ILE A CA 1
ATOM 705 C C . ILE A 1 90 ? -1.357 -1.239 -0.485 1.00 95.31 90 ILE A C 1
ATOM 707 O O . ILE A 1 90 ? -0.184 -0.876 -0.500 1.00 95.31 90 ILE A O 1
ATOM 711 N N . LEU A 1 91 ? -2.304 -0.548 0.159 1.00 93.69 91 LEU A N 1
ATOM 712 C CA . LEU A 1 91 ? -2.030 0.732 0.822 1.00 93.69 91 LEU A CA 1
ATOM 713 C C . LEU A 1 91 ? -1.028 0.591 1.974 1.00 93.69 91 LEU A C 1
ATOM 715 O O . LEU A 1 91 ? -0.134 1.421 2.122 1.00 93.69 91 LEU A O 1
ATOM 719 N N . TRP A 1 92 ? -1.148 -0.463 2.784 1.00 92.94 92 TRP A N 1
ATOM 720 C CA . TRP A 1 92 ? -0.206 -0.718 3.874 1.00 92.94 92 TRP A CA 1
ATOM 721 C C . TRP A 1 92 ? 1.186 -1.082 3.370 1.00 92.94 92 TRP A C 1
ATOM 723 O O . TRP A 1 92 ? 2.165 -0.626 3.952 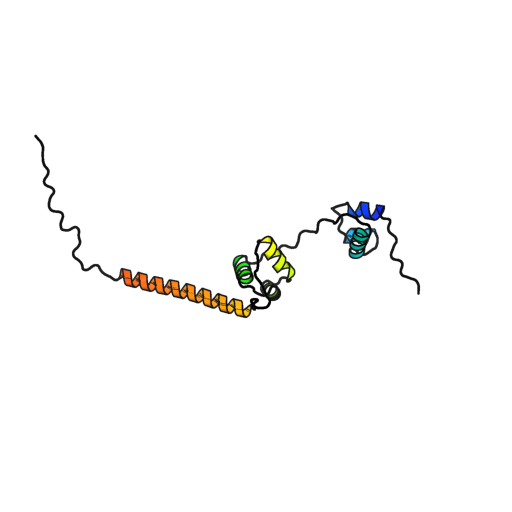1.00 92.94 92 TRP A O 1
ATOM 733 N N . ASN A 1 93 ? 1.288 -1.858 2.290 1.00 93.50 93 ASN A N 1
ATOM 734 C CA . ASN A 1 93 ? 2.574 -2.157 1.665 1.00 93.50 93 ASN A CA 1
ATOM 735 C C . ASN A 1 93 ? 3.235 -0.899 1.098 1.00 93.50 93 ASN A C 1
ATOM 737 O O . ASN A 1 93 ? 4.414 -0.674 1.353 1.00 93.50 93 ASN A O 1
ATOM 741 N N . ALA A 1 94 ? 2.478 -0.033 0.420 1.00 94.06 94 ALA A N 1
ATOM 742 C CA . ALA A 1 94 ? 3.003 1.243 -0.058 1.00 94.06 94 ALA A CA 1
ATOM 743 C C . ALA A 1 94 ? 3.491 2.136 1.093 1.00 94.06 94 ALA A C 1
ATOM 745 O O . ALA A 1 94 ? 4.601 2.661 1.035 1.00 94.06 94 ALA A O 1
ATOM 746 N N . GLN A 1 95 ? 2.704 2.243 2.172 1.00 92.00 95 GLN A N 1
ATOM 747 C CA . GLN A 1 95 ? 3.077 3.006 3.365 1.00 92.00 95 GLN A CA 1
ATOM 748 C C . GLN A 1 95 ? 4.364 2.471 4.011 1.00 92.00 95 GLN A C 1
ATOM 750 O O . GLN A 1 95 ? 5.247 3.255 4.344 1.00 92.00 95 GLN A O 1
ATOM 755 N N . ARG A 1 96 ? 4.489 1.148 4.179 1.00 90.50 96 ARG A N 1
ATOM 756 C CA . ARG A 1 96 ? 5.685 0.510 4.761 1.00 90.50 96 ARG A CA 1
ATOM 757 C C . ARG A 1 96 ? 6.939 0.738 3.928 1.00 90.50 96 ARG A C 1
ATOM 759 O O . ARG A 1 96 ? 8.013 0.901 4.487 1.00 90.50 96 ARG A O 1
ATOM 766 N N . ARG A 1 97 ? 6.786 0.754 2.605 1.00 90.88 97 ARG A N 1
ATOM 767 C CA . ARG A 1 97 ? 7.870 0.999 1.648 1.00 90.88 97 ARG A CA 1
ATOM 768 C C . ARG A 1 97 ? 8.186 2.492 1.475 1.00 90.88 97 ARG A C 1
ATOM 770 O O . ARG A 1 97 ? 9.035 2.835 0.665 1.00 90.88 97 ARG A O 1
ATOM 777 N N . GLY A 1 98 ? 7.497 3.388 2.192 1.00 93.38 98 GLY A N 1
ATOM 778 C CA . GLY A 1 98 ? 7.700 4.836 2.075 1.00 93.38 98 GLY A CA 1
ATOM 779 C C . GLY A 1 98 ? 7.330 5.399 0.700 1.00 93.38 98 GLY A C 1
ATOM 780 O O . GLY A 1 98 ? 7.798 6.471 0.320 1.00 93.38 98 GLY A O 1
ATOM 781 N N . LEU A 1 99 ? 6.507 4.682 -0.069 1.00 93.44 99 LEU A N 1
ATOM 782 C CA . LEU A 1 99 ? 6.178 5.067 -1.433 1.00 93.44 99 LEU A CA 1
ATOM 783 C C . LEU A 1 99 ? 5.096 6.141 -1.424 1.00 93.44 99 LEU A C 1
ATOM 785 O O . LEU A 1 99 ? 3.946 5.903 -1.046 1.00 93.44 99 LEU A O 1
ATOM 789 N N . THR A 1 100 ? 5.450 7.325 -1.905 1.00 91.56 100 THR A N 1
ATOM 790 C CA . THR A 1 100 ? 4.486 8.389 -2.166 1.00 91.56 100 THR A CA 1
ATOM 791 C C . THR A 1 100 ? 3.838 8.186 -3.529 1.00 91.56 100 THR A C 1
ATOM 793 O O . THR A 1 100 ? 4.364 7.501 -4.408 1.00 91.56 100 THR A O 1
ATOM 796 N N . ARG A 1 101 ? 2.642 8.746 -3.696 1.00 87.44 101 ARG A N 1
ATOM 797 C CA . ARG A 1 101 ? 1.910 8.683 -4.954 1.00 87.44 101 ARG A CA 1
ATOM 798 C C . ARG A 1 101 ? 1.286 10.031 -5.248 1.00 87.44 101 ARG A C 1
ATOM 800 O O . ARG A 1 101 ? 0.498 10.523 -4.446 1.00 87.44 101 ARG A O 1
ATOM 807 N N . ASN A 1 102 ? 1.598 10.592 -6.409 1.00 85.19 102 ASN A N 1
ATOM 808 C CA . ASN A 1 102 ? 0.908 11.767 -6.922 1.00 85.19 102 ASN A CA 1
ATOM 809 C C . ASN A 1 102 ? -0.254 11.306 -7.808 1.00 85.19 102 ASN A C 1
ATOM 811 O O . ASN A 1 102 ? -0.156 11.335 -9.035 1.00 85.19 102 ASN A O 1
ATOM 815 N N . CYS A 1 103 ? -1.321 10.801 -7.185 1.00 86.31 103 CYS A N 1
ATOM 816 C CA . CYS A 1 103 ? -2.515 10.371 -7.904 1.00 86.31 103 CYS A CA 1
ATOM 817 C C . CYS A 1 103 ? -3.619 11.428 -7.829 1.00 86.31 103 CYS A C 1
ATOM 819 O O . CYS A 1 103 ? -3.990 11.900 -6.756 1.00 86.31 103 CYS A O 1
ATOM 821 N N . THR A 1 104 ? -4.212 11.713 -8.975 1.00 88.44 104 THR A N 1
ATOM 822 C CA . THR A 1 104 ? -5.454 12.456 -9.139 1.00 88.44 104 THR A CA 1
ATOM 823 C C . THR A 1 104 ? -6.429 11.590 -9.935 1.00 88.44 104 THR A C 1
ATOM 825 O O . THR A 1 104 ? -6.062 10.555 -10.494 1.00 88.44 104 THR A O 1
ATOM 828 N N . ARG A 1 105 ? -7.690 12.018 -10.042 1.00 84.56 105 ARG A N 1
ATOM 829 C CA . ARG A 1 105 ? -8.675 11.342 -10.908 1.00 84.56 105 ARG A CA 1
ATOM 830 C C . ARG A 1 105 ? -8.266 11.299 -12.390 1.00 84.56 105 ARG A C 1
ATOM 832 O O . ARG A 1 105 ? -8.841 10.519 -13.136 1.00 84.56 105 ARG A O 1
ATOM 839 N N . HIS A 1 106 ? -7.329 12.152 -12.812 1.00 89.31 106 HIS A N 1
ATOM 840 C CA . HIS A 1 106 ? -6.952 12.333 -14.216 1.00 89.31 106 HIS A CA 1
ATOM 841 C C . HIS A 1 106 ? -5.700 11.555 -14.625 1.00 89.31 106 HIS A C 1
ATOM 843 O O . HIS A 1 106 ? -5.460 11.406 -15.815 1.00 89.31 106 HIS A O 1
ATOM 849 N N . ASN A 1 107 ? -4.905 11.067 -13.670 1.00 91.81 107 ASN A N 1
ATOM 850 C CA . ASN A 1 107 ? -3.652 10.361 -13.955 1.00 91.81 107 ASN A CA 1
ATOM 851 C C . ASN A 1 107 ? -3.628 8.923 -13.418 1.00 91.81 107 ASN A C 1
ATOM 853 O O . ASN A 1 107 ? -2.572 8.296 -13.398 1.00 91.81 107 ASN A O 1
ATOM 857 N N . SER A 1 108 ? -4.769 8.416 -12.943 1.00 93.19 108 SER A N 1
ATOM 858 C CA . SER A 1 108 ? -4.904 7.015 -12.559 1.00 93.19 108 SER A CA 1
ATOM 859 C C . SER A 1 108 ? -5.112 6.152 -13.798 1.00 93.19 108 SER A C 1
ATOM 861 O O . SER A 1 108 ? -6.106 6.354 -14.501 1.00 93.19 108 SER A O 1
ATOM 863 N N . ILE A 1 109 ? -4.244 5.167 -14.002 1.00 95.12 109 ILE A N 1
ATOM 864 C CA . ILE A 1 109 ? -4.324 4.236 -15.132 1.00 95.12 109 ILE A CA 1
ATOM 865 C C . ILE A 1 109 ? -4.874 2.877 -14.703 1.00 95.12 109 ILE A C 1
ATOM 867 O O . ILE A 1 109 ? -4.853 2.512 -13.517 1.00 95.12 109 ILE A O 1
ATOM 871 N N . GLY A 1 110 ? -5.386 2.137 -15.681 1.00 95.69 110 GLY A N 1
ATOM 872 C CA . GLY A 1 110 ? -5.779 0.745 -15.492 1.00 95.69 110 GLY A CA 1
ATOM 873 C C . GLY A 1 110 ? -4.576 -0.206 -15.474 1.00 95.69 110 GLY A C 1
ATOM 874 O O . GLY A 1 110 ? -3.500 0.118 -15.970 1.00 95.69 110 GLY A O 1
ATOM 875 N N . LEU A 1 111 ? -4.759 -1.416 -14.948 1.00 95.38 111 LEU A N 1
ATOM 876 C CA . LEU A 1 111 ? -3.745 -2.472 -14.980 1.00 95.38 111 LEU A CA 1
ATO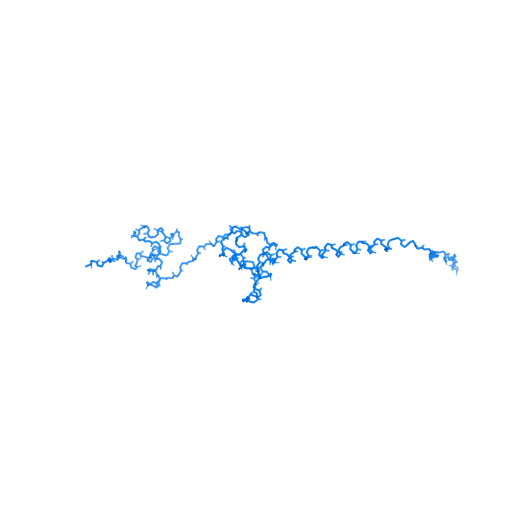M 877 C C . LEU A 1 111 ? -3.400 -2.894 -16.412 1.00 95.38 111 LEU A C 1
ATOM 879 O O . LEU A 1 111 ? -2.231 -3.102 -16.705 1.00 95.38 111 LEU A O 1
ATOM 883 N N . ALA A 1 112 ? -4.393 -3.011 -17.297 1.00 95.56 112 ALA A N 1
ATOM 884 C CA . ALA A 1 112 ? -4.159 -3.376 -18.697 1.00 95.56 112 ALA A CA 1
ATOM 885 C C . ALA A 1 112 ? -3.290 -2.327 -19.411 1.00 95.56 112 ALA A C 1
ATOM 887 O O . ALA A 1 112 ? -2.256 -2.663 -19.977 1.00 95.56 112 ALA A O 1
ATOM 888 N N . GLU A 1 113 ? -3.654 -1.053 -19.267 1.00 95.88 113 GLU A N 1
ATOM 889 C CA . GLU A 1 113 ? -2.881 0.085 -19.771 1.00 95.88 113 GLU A CA 1
ATOM 890 C C . GLU A 1 113 ? -1.453 0.096 -19.203 1.00 95.88 113 GLU A C 1
ATOM 892 O O . GLU A 1 113 ? -0.488 0.289 -19.939 1.00 95.88 113 GLU A O 1
ATOM 897 N N . PHE A 1 114 ? -1.289 -0.191 -17.907 1.00 96.25 114 PHE A N 1
ATOM 898 C CA . PHE A 1 114 ? 0.038 -0.365 -17.322 1.00 96.25 114 PHE A CA 1
ATOM 899 C C . PHE A 1 114 ? 0.826 -1.489 -17.998 1.00 96.25 114 PHE A C 1
ATOM 901 O O . PHE A 1 114 ? 1.976 -1.263 -18.353 1.00 96.25 114 PHE A O 1
ATOM 908 N N . MET A 1 115 ? 0.233 -2.669 -18.200 1.00 95.00 115 MET A N 1
ATOM 909 C CA . MET A 1 115 ? 0.924 -3.799 -18.832 1.00 95.00 115 MET A CA 1
ATOM 910 C C . MET A 1 115 ? 1.360 -3.478 -20.265 1.00 95.00 115 MET A C 1
ATOM 912 O O . MET A 1 115 ? 2.460 -3.852 -20.668 1.00 95.00 115 MET A O 1
ATOM 916 N N . GLU A 1 116 ? 0.541 -2.747 -21.021 1.00 95.38 116 GLU A N 1
ATOM 917 C CA . GLU A 1 116 ? 0.886 -2.281 -22.368 1.00 95.38 116 GLU A CA 1
ATOM 918 C C . GLU A 1 116 ? 2.067 -1.302 -22.355 1.00 95.38 116 GLU A C 1
ATOM 920 O O . GLU A 1 116 ? 3.016 -1.453 -23.131 1.00 95.38 116 GLU A O 1
ATOM 925 N N . LEU A 1 117 ? 2.045 -0.320 -21.447 1.00 93.31 117 LEU A N 1
ATOM 926 C CA . LEU A 1 117 ? 3.147 0.629 -21.266 1.00 93.31 117 LEU A CA 1
ATOM 927 C C . LEU A 1 117 ? 4.428 -0.078 -20.805 1.00 93.31 117 LEU A C 1
ATOM 929 O O . LEU A 1 117 ? 5.526 0.260 -21.254 1.00 93.31 117 LEU A O 1
ATOM 933 N N . ASP A 1 118 ? 4.289 -1.072 -19.929 1.00 93.06 118 ASP A N 1
ATOM 934 C CA . ASP A 1 118 ? 5.388 -1.868 -19.399 1.00 93.06 118 ASP A CA 1
ATOM 935 C C . ASP A 1 118 ? 6.060 -2.692 -20.497 1.00 93.06 118 ASP A C 1
ATOM 937 O O . ASP A 1 118 ? 7.285 -2.670 -20.634 1.00 93.06 118 ASP A O 1
ATOM 941 N N . LEU A 1 119 ? 5.253 -3.362 -21.324 1.00 94.12 119 LEU A N 1
ATOM 942 C CA . LEU A 1 119 ? 5.720 -4.127 -22.473 1.00 94.12 119 LEU A CA 1
ATOM 943 C C . LEU A 1 119 ? 6.430 -3.225 -23.482 1.00 94.12 119 LEU A C 1
ATOM 945 O O . LEU A 1 119 ? 7.542 -3.545 -23.901 1.00 94.12 119 LEU A O 1
ATOM 949 N N .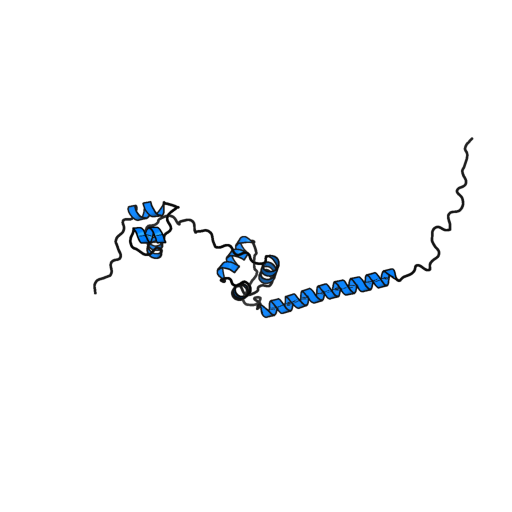 ARG A 1 120 ? 5.831 -2.073 -23.819 1.00 94.69 120 ARG A N 1
ATOM 950 C CA . ARG A 1 120 ? 6.438 -1.087 -24.723 1.00 94.69 120 ARG A CA 1
ATOM 951 C C . ARG A 1 120 ? 7.812 -0.653 -24.218 1.00 94.69 120 ARG A C 1
ATOM 953 O O . ARG A 1 120 ? 8.782 -0.736 -24.964 1.00 94.69 120 ARG A O 1
ATOM 960 N N . ARG A 1 121 ? 7.921 -0.280 -22.939 1.00 92.62 121 ARG A N 1
ATOM 961 C CA . ARG A 1 121 ? 9.199 0.118 -22.332 1.00 92.62 121 ARG A CA 1
ATOM 962 C C . ARG A 1 121 ? 10.239 -1.005 -22.403 1.00 92.62 121 ARG A C 1
ATOM 964 O O . ARG A 1 121 ? 11.392 -0.739 -22.729 1.00 92.62 121 ARG A O 1
ATOM 971 N N . ARG A 1 122 ? 9.862 -2.255 -22.108 1.00 91.38 122 ARG A N 1
ATOM 972 C CA . ARG A 1 122 ? 10.790 -3.402 -22.190 1.00 91.38 122 ARG A CA 1
ATOM 973 C C . ARG A 1 122 ? 11.267 -3.644 -23.624 1.00 91.38 122 ARG A C 1
ATOM 975 O O . ARG A 1 122 ? 12.452 -3.892 -23.828 1.00 91.38 122 ARG A O 1
ATOM 982 N N . MET A 1 123 ? 10.372 -3.526 -24.604 1.00 95.62 123 MET A N 1
ATOM 983 C CA . MET A 1 123 ? 10.712 -3.649 -26.024 1.00 95.62 123 MET A CA 1
ATOM 984 C C . MET A 1 123 ? 11.639 -2.526 -26.500 1.00 95.62 123 MET A C 1
ATOM 986 O O . MET A 1 123 ? 12.595 -2.795 -27.220 1.00 95.62 123 MET A O 1
ATOM 990 N N . GLU A 1 124 ? 11.403 -1.283 -26.076 1.00 94.12 124 GLU A N 1
ATOM 991 C CA . GLU A 1 124 ? 12.273 -0.142 -26.392 1.00 94.12 124 GLU A CA 1
ATOM 992 C C . GLU A 1 124 ? 13.689 -0.333 -25.839 1.00 94.12 124 GLU A C 1
ATOM 994 O O . GLU A 1 124 ? 14.667 -0.086 -26.547 1.00 94.12 124 GLU A O 1
ATOM 999 N N . VAL A 1 125 ? 13.808 -0.824 -24.600 1.00 93.88 125 VAL A N 1
ATOM 1000 C CA . VAL A 1 125 ? 15.104 -1.147 -23.986 1.00 93.88 125 VAL A CA 1
ATOM 1001 C C . VAL A 1 125 ? 15.808 -2.260 -24.761 1.00 93.88 125 VAL A C 1
ATOM 1003 O O . VAL A 1 125 ? 16.976 -2.100 -25.107 1.00 93.88 125 VAL A O 1
ATOM 1006 N N . ALA A 1 126 ? 15.106 -3.347 -25.092 1.00 93.19 126 ALA A N 1
ATOM 1007 C CA . ALA A 1 126 ? 15.674 -4.436 -25.885 1.00 93.19 126 ALA A CA 1
ATOM 1008 C C . ALA A 1 126 ? 16.156 -3.942 -27.261 1.00 93.19 126 ALA A C 1
ATOM 1010 O O . ALA A 1 126 ? 17.296 -4.183 -27.643 1.00 93.19 126 ALA A O 1
ATOM 1011 N N . ALA A 1 127 ? 15.340 -3.153 -27.966 1.00 93.44 127 ALA A N 1
ATOM 1012 C CA . ALA A 1 127 ? 15.710 -2.581 -29.258 1.00 93.44 127 ALA A CA 1
ATOM 1013 C C . ALA A 1 127 ? 16.932 -1.649 -29.168 1.00 93.44 127 ALA A C 1
ATOM 1015 O O . ALA A 1 127 ? 17.749 -1.614 -30.087 1.00 93.44 127 ALA A O 1
ATOM 1016 N N . ALA A 1 128 ? 17.076 -0.887 -28.080 1.00 93.31 128 ALA A N 1
ATOM 1017 C CA . ALA A 1 128 ? 18.248 -0.042 -27.861 1.00 93.31 128 ALA A CA 1
ATOM 1018 C C . ALA A 1 128 ? 19.524 -0.870 -27.644 1.00 93.31 128 ALA A C 1
ATOM 1020 O O . ALA A 1 128 ? 20.567 -0.522 -28.200 1.00 93.31 128 ALA A O 1
ATOM 1021 N N . VAL A 1 129 ? 19.431 -1.970 -26.889 1.00 93.62 129 VAL A N 1
ATOM 1022 C CA . VAL A 1 129 ? 20.543 -2.913 -26.683 1.00 93.62 129 VAL A CA 1
ATOM 1023 C C . VAL A 1 129 ? 20.978 -3.526 -28.012 1.00 93.62 129 VAL A C 1
ATOM 1025 O O . VAL A 1 129 ? 22.161 -3.476 -28.335 1.00 93.62 129 VAL A O 1
ATOM 1028 N N . GLU A 1 130 ? 20.033 -3.999 -28.825 1.00 92.31 130 GLU A N 1
ATOM 1029 C CA . GLU A 1 130 ? 20.334 -4.575 -30.142 1.00 92.31 130 GLU A CA 1
ATOM 1030 C C . GLU A 1 130 ? 20.982 -3.556 -31.087 1.00 92.31 130 GLU A C 1
ATOM 1032 O O . GLU A 1 130 ? 22.002 -3.837 -31.713 1.00 92.31 130 GLU A O 1
ATOM 1037 N N . ARG A 1 131 ? 20.461 -2.323 -31.154 1.00 90.75 131 ARG A N 1
ATOM 1038 C CA . ARG A 1 131 ? 21.079 -1.256 -31.964 1.00 90.75 131 ARG A CA 1
ATOM 1039 C C . ARG A 1 131 ? 22.497 -0.931 -31.501 1.00 90.75 131 ARG A C 1
ATOM 1041 O O . ARG A 1 131 ? 23.365 -0.683 -32.335 1.00 90.75 131 ARG A O 1
ATOM 1048 N N . ALA A 1 132 ? 22.737 -0.912 -30.190 1.00 89.00 132 ALA A N 1
ATOM 1049 C CA . ALA A 1 132 ? 24.071 -0.700 -29.640 1.00 89.00 132 ALA A CA 1
ATOM 1050 C C . ALA A 1 132 ? 25.011 -1.867 -29.982 1.00 89.00 132 ALA A C 1
ATOM 1052 O O . ALA A 1 132 ? 26.161 -1.625 -30.345 1.00 89.00 132 ALA A O 1
ATOM 1053 N N . ALA A 1 133 ? 24.520 -3.108 -29.935 1.00 89.56 133 ALA A N 1
ATOM 1054 C CA . ALA A 1 133 ? 25.274 -4.294 -30.329 1.00 89.56 133 ALA A CA 1
ATOM 1055 C C . ALA A 1 133 ? 25.640 -4.266 -31.820 1.00 89.56 133 ALA A C 1
ATOM 1057 O O . ALA A 1 133 ? 26.813 -4.436 -32.149 1.00 89.56 133 ALA A O 1
ATOM 1058 N N . MET A 1 134 ? 24.684 -3.952 -32.706 1.00 90.00 134 MET A N 1
ATOM 1059 C CA . MET A 1 134 ? 24.948 -3.795 -34.142 1.00 90.00 134 MET A CA 1
ATOM 1060 C C . MET A 1 134 ? 25.984 -2.700 -34.408 1.00 90.00 134 MET A C 1
ATOM 1062 O O . MET A 1 134 ? 26.961 -2.936 -35.110 1.00 90.00 134 MET A O 1
ATOM 1066 N N . ARG A 1 135 ? 25.841 -1.528 -33.776 1.00 84.69 135 ARG A N 1
ATOM 1067 C CA . ARG A 1 135 ? 26.811 -0.430 -33.906 1.00 84.69 135 ARG A CA 1
ATOM 1068 C C . ARG A 1 135 ? 28.207 -0.816 -33.411 1.00 84.69 135 ARG A C 1
ATOM 1070 O O . ARG A 1 135 ? 29.201 -0.418 -34.014 1.00 84.69 135 ARG A O 1
ATOM 1077 N N . ASN A 1 136 ? 28.300 -1.556 -32.308 1.00 83.94 136 ASN A N 1
ATOM 1078 C CA . ASN A 1 136 ? 29.579 -2.038 -31.791 1.00 83.94 136 ASN A CA 1
ATOM 1079 C C . ASN A 1 136 ? 30.211 -3.064 -32.741 1.00 83.94 136 ASN A C 1
ATOM 1081 O O . ASN A 1 136 ? 31.411 -2.981 -32.984 1.00 83.94 136 ASN A O 1
ATOM 1085 N N . ALA A 1 137 ? 29.420 -3.974 -33.315 1.00 80.19 137 ALA A N 1
ATOM 1086 C CA . ALA A 1 137 ? 29.890 -4.939 -34.308 1.00 80.19 137 ALA A CA 1
ATOM 1087 C C . ALA A 1 137 ? 30.413 -4.242 -35.580 1.00 80.19 137 ALA A C 1
ATOM 1089 O O . ALA A 1 137 ? 31.541 -4.495 -35.994 1.00 80.19 137 ALA A O 1
ATOM 1090 N N . GLU A 1 138 ? 29.670 -3.268 -36.119 1.00 75.88 138 GLU A N 1
ATOM 1091 C CA . GLU A 1 138 ? 30.100 -2.446 -37.265 1.00 75.88 138 GLU A CA 1
ATOM 1092 C C . GLU A 1 138 ? 31.413 -1.681 -37.006 1.00 75.88 138 GLU A C 1
ATOM 1094 O O . GLU A 1 138 ? 32.181 -1.404 -37.929 1.00 75.88 138 GLU A O 1
ATOM 1099 N N . MET A 1 139 ? 31.690 -1.311 -35.752 1.00 64.88 139 MET A N 1
ATOM 1100 C CA . MET A 1 139 ? 32.932 -0.629 -35.375 1.00 64.88 139 MET A CA 1
ATOM 1101 C C . MET A 1 139 ? 34.135 -1.577 -35.272 1.00 64.88 139 MET A C 1
ATOM 1103 O O . MET A 1 139 ? 35.263 -1.112 -35.438 1.00 64.88 139 MET A O 1
ATOM 1107 N N . VAL A 1 140 ? 33.922 -2.875 -35.024 1.00 60.59 140 VAL A N 1
ATOM 1108 C CA . VAL A 1 140 ? 34.990 -3.888 -34.919 1.00 60.59 140 VAL A CA 1
ATOM 1109 C C . VAL A 1 140 ? 35.465 -4.362 -36.299 1.00 60.59 140 VAL A C 1
ATOM 1111 O O . VAL A 1 140 ? 36.655 -4.618 -36.468 1.00 60.59 140 VAL A O 1
ATOM 1114 N N . ASP A 1 141 ? 34.593 -4.372 -37.312 1.00 57.50 141 ASP A N 1
ATOM 1115 C CA . ASP A 1 141 ? 34.934 -4.799 -38.683 1.00 57.50 141 ASP A CA 1
ATOM 1116 C C . ASP A 1 141 ? 35.748 -3.775 -39.496 1.00 57.50 141 ASP A C 1
ATOM 1118 O O . ASP A 1 141 ? 36.197 -4.057 -40.613 1.00 57.50 141 ASP A O 1
ATOM 1122 N N . LYS A 1 142 ? 36.018 -2.582 -38.950 1.00 58.03 142 LYS A N 1
ATOM 1123 C CA . LYS A 1 142 ? 36.962 -1.637 -39.565 1.00 58.03 142 LYS A CA 1
ATOM 1124 C C . LYS A 1 142 ? 38.396 -2.122 -39.351 1.00 58.03 142 LYS A C 1
ATOM 1126 O O . LYS A 1 142 ? 39.093 -1.670 -38.444 1.00 58.03 142 LYS A O 1
ATOM 1131 N N . VAL A 1 143 ? 38.863 -3.012 -40.227 1.00 57.47 143 VAL A N 1
ATOM 1132 C CA . VAL A 1 143 ? 40.285 -3.363 -40.342 1.00 57.47 143 VAL A CA 1
ATOM 1133 C C . VAL A 1 143 ? 41.076 -2.075 -40.573 1.00 57.47 143 VAL A C 1
ATOM 1135 O O . VAL A 1 143 ? 40.892 -1.387 -41.577 1.00 57.47 143 VAL A O 1
ATOM 1138 N N . PHE A 1 144 ? 41.957 -1.724 -39.636 1.00 56.72 144 PHE A N 1
ATOM 1139 C CA . PHE A 1 144 ? 42.873 -0.600 -39.800 1.00 56.72 144 PHE A CA 1
ATOM 1140 C C . PHE A 1 144 ? 43.821 -0.891 -40.974 1.00 56.72 144 PHE A C 1
ATOM 1142 O O . PHE A 1 144 ? 44.778 -1.650 -40.839 1.00 56.72 144 PHE A O 1
ATOM 1149 N N . THR A 1 145 ? 43.551 -0.296 -42.136 1.00 60.16 145 THR A N 1
ATOM 1150 C CA . THR A 1 145 ? 44.378 -0.403 -43.353 1.00 60.16 145 THR A CA 1
ATOM 1151 C C . THR A 1 145 ? 45.449 0.690 -43.450 1.00 60.16 145 THR A C 1
ATOM 1153 O O . THR A 1 145 ? 46.157 0.786 -44.450 1.00 60.16 145 THR A O 1
ATOM 1156 N N . GLY A 1 146 ? 45.598 1.517 -42.409 1.00 64.50 146 GLY A N 1
ATOM 1157 C CA . GLY A 1 146 ? 46.637 2.541 -42.334 1.00 64.50 146 GLY A CA 1
ATOM 1158 C C . GLY A 1 146 ? 48.031 1.961 -42.039 1.00 64.50 146 GLY A C 1
ATOM 1159 O O . GLY A 1 146 ? 48.153 0.868 -41.477 1.00 64.50 146 GLY A O 1
ATOM 1160 N N . PRO A 1 147 ? 49.117 2.681 -42.379 1.00 61.81 147 PRO A N 1
ATOM 1161 C CA . PRO A 1 147 ? 50.463 2.263 -42.006 1.00 61.81 147 PRO A CA 1
ATOM 1162 C C . PRO A 1 147 ? 50.597 2.229 -40.477 1.00 61.81 147 PRO A C 1
ATOM 1164 O O . PRO A 1 147 ? 50.268 3.194 -39.786 1.00 61.81 147 PRO A O 1
ATOM 1167 N N . LYS A 1 148 ? 51.080 1.102 -39.941 1.00 64.94 148 LYS A N 1
ATOM 1168 C CA . LYS A 1 148 ? 51.300 0.903 -38.501 1.00 64.94 148 LYS A CA 1
ATOM 1169 C C . LYS A 1 148 ? 52.244 1.993 -37.954 1.00 64.94 148 LYS A C 1
ATOM 1171 O O . LYS A 1 148 ? 53.362 2.110 -38.453 1.00 64.94 148 LYS A O 1
ATOM 1176 N N . PRO A 1 149 ? 51.848 2.770 -36.929 1.00 58.91 149 PRO A N 1
ATOM 1177 C CA . PRO A 1 149 ? 52.570 3.979 -36.514 1.00 58.91 149 PRO A CA 1
ATOM 1178 C C . PRO A 1 149 ? 53.939 3.738 -35.849 1.00 58.91 149 PRO A C 1
ATOM 1180 O O . PRO A 1 149 ? 54.702 4.683 -35.671 1.00 58.91 149 PRO A O 1
ATOM 1183 N N . TRP A 1 150 ? 54.291 2.497 -35.503 1.00 60.69 150 TRP A N 1
ATOM 1184 C CA . TRP A 1 150 ? 55.534 2.163 -34.790 1.00 60.69 150 TRP A CA 1
ATOM 1185 C C . TRP A 1 150 ? 56.732 1.824 -35.690 1.00 60.69 150 TRP A C 1
ATOM 1187 O O . TRP A 1 150 ? 57.816 1.541 -35.189 1.00 60.69 150 TRP A O 1
ATOM 1197 N N . THR A 1 151 ? 56.596 1.871 -37.017 1.00 59.31 151 THR A N 1
ATOM 1198 C CA . THR A 1 151 ? 57.698 1.535 -37.943 1.00 59.31 151 THR A CA 1
ATOM 1199 C C . THR A 1 151 ? 58.712 2.669 -38.167 1.00 59.31 151 THR A C 1
ATOM 1201 O O . THR A 1 151 ? 59.632 2.505 -38.962 1.00 59.31 151 THR A O 1
ATOM 1204 N N . LYS A 1 152 ? 58.599 3.807 -37.460 1.00 55.69 152 LYS A N 1
ATOM 1205 C CA . LYS A 1 152 ? 59.509 4.968 -37.590 1.00 55.69 152 LYS A CA 1
ATOM 1206 C C . LYS A 1 152 ? 60.474 5.186 -36.412 1.00 55.69 152 LYS A C 1
ATOM 1208 O O . LYS A 1 152 ? 61.048 6.266 -36.293 1.00 55.69 152 LYS A O 1
ATOM 1213 N N . CYS A 1 153 ? 60.700 4.194 -35.552 1.00 51.88 153 CYS A N 1
ATOM 1214 C CA . CYS A 1 153 ? 61.768 4.280 -34.551 1.00 51.88 153 CYS A CA 1
ATOM 1215 C C . CYS A 1 153 ? 63.126 3.967 -35.203 1.00 51.88 153 CYS A C 1
ATOM 1217 O O . CYS A 1 153 ? 63.544 2.814 -35.272 1.00 51.88 153 CYS A O 1
ATOM 1219 N N . GLY A 1 154 ? 63.804 5.002 -35.711 1.00 60.91 154 GLY A N 1
ATOM 1220 C CA . GLY A 1 154 ? 65.221 4.924 -36.080 1.00 60.91 154 GLY A CA 1
ATOM 1221 C C . GLY A 1 154 ? 66.108 4.642 -34.854 1.00 60.91 154 GLY A C 1
ATOM 1222 O O . GLY A 1 154 ? 65.703 4.944 -33.728 1.00 60.91 154 GLY A O 1
ATOM 1223 N N . PRO A 1 155 ? 67.305 4.054 -35.036 1.00 56.66 155 PRO A N 1
ATOM 1224 C CA . PRO A 1 155 ? 68.126 3.578 -33.927 1.00 56.66 155 PRO A CA 1
ATOM 1225 C C . PRO A 1 155 ? 68.585 4.728 -33.020 1.00 56.66 155 PRO A C 1
ATOM 1227 O O . PRO A 1 155 ? 69.156 5.719 -33.481 1.00 56.66 155 PRO A O 1
ATOM 1230 N N . LEU A 1 156 ? 68.352 4.571 -31.712 1.00 55.91 156 LEU A N 1
ATOM 1231 C CA . LEU A 1 156 ? 68.835 5.471 -30.665 1.00 55.91 156 LEU A CA 1
ATOM 1232 C C . LEU A 1 156 ? 70.375 5.421 -30.649 1.00 55.91 156 LEU A C 1
ATOM 1234 O O . LEU A 1 156 ? 70.965 4.419 -30.248 1.00 55.91 156 LEU A O 1
ATOM 1238 N N . LYS A 1 157 ? 71.049 6.484 -31.103 1.00 55.31 157 LYS A N 1
ATOM 1239 C CA . LYS A 1 157 ? 72.510 6.596 -30.972 1.00 55.31 157 LYS A CA 1
ATOM 1240 C C . LYS A 1 157 ? 72.863 6.791 -29.495 1.00 55.31 157 LYS A C 1
ATOM 1242 O O . LYS A 1 157 ? 72.597 7.850 -28.931 1.00 55.31 157 LYS A O 1
ATOM 1247 N N . ALA A 1 158 ? 73.470 5.777 -28.884 1.00 51.34 158 ALA A N 1
ATOM 1248 C CA . ALA A 1 158 ? 74.039 5.865 -27.545 1.00 51.34 158 ALA A CA 1
ATOM 1249 C C . ALA A 1 158 ? 75.217 6.859 -27.538 1.00 51.34 158 ALA A C 1
ATOM 1251 O O . ALA A 1 158 ? 76.213 6.657 -28.233 1.00 51.34 158 ALA A O 1
ATOM 1252 N N . ARG A 1 159 ? 75.105 7.945 -26.763 1.00 45.16 159 ARG A N 1
ATOM 1253 C CA . ARG A 1 159 ? 76.236 8.819 -26.414 1.00 45.16 159 ARG A CA 1
ATOM 1254 C C . ARG A 1 159 ? 76.945 8.205 -25.210 1.00 45.16 159 ARG A C 1
ATOM 1256 O O . ARG A 1 159 ? 76.406 8.227 -24.110 1.00 45.16 159 ARG A O 1
ATOM 1263 N N . VAL A 1 160 ? 78.138 7.663 -25.434 1.00 45.00 160 VAL A N 1
ATOM 1264 C CA . VAL A 1 160 ? 79.099 7.337 -24.374 1.00 45.00 160 VAL A CA 1
ATOM 1265 C C . VAL A 1 160 ? 79.817 8.635 -24.005 1.00 45.00 160 VAL A C 1
ATOM 1267 O O . VAL A 1 160 ? 80.380 9.292 -24.880 1.00 45.00 160 VAL A O 1
ATOM 1270 N N . ALA A 1 161 ? 79.729 9.034 -22.738 1.00 44.91 161 ALA A N 1
ATOM 1271 C CA . ALA A 1 161 ? 80.517 10.120 -22.166 1.00 44.91 161 ALA A CA 1
ATOM 1272 C C . ALA A 1 161 ? 81.859 9.554 -21.675 1.00 44.91 161 ALA A C 1
ATOM 1274 O O . ALA A 1 161 ? 81.871 8.500 -21.037 1.00 44.91 161 ALA A O 1
ATOM 1275 N N . ALA A 1 162 ? 82.948 10.247 -22.006 1.00 52.28 162 ALA A N 1
ATOM 1276 C CA . ALA A 1 162 ? 84.282 10.079 -21.436 1.00 52.28 162 ALA A CA 1
ATOM 1277 C C . ALA A 1 162 ? 84.600 11.311 -20.583 1.00 52.28 162 ALA A C 1
ATOM 1279 O O . ALA A 1 162 ? 84.108 12.403 -20.962 1.00 52.28 162 ALA A O 1
#

Radius of gyration: 35.32 Å; chains: 1; bounding box: 126×25×80 Å

Secondary structure (DSSP, 8-state):
-----PPP--HHHHHHHHH-TT--HHHHHHHHTS-HHHHHHHHHHTTPPPPPPPPPPP----HHHHHHHHHTTB-HHHHHHHHT--HHHHHHHHHHTT------TTTPBPHHHHHHHHHHHHHHHHHHHHHHHHHHHHHHS----SPPTTTT----------

pLDDT: mean 84.12, std 14.32, range [44.25, 96.56]

Organism: NCBI:txid2483812

Foldseek 3Di:
DDPPPDDDDDPVLLQVQVPDLVDQLQNVCVVSVHGSVVSVVVCVVSVHDDDDDPDDDADPDDPPVLLLCQAQQEDLCQVCVVRVHDSVNSVVVCVVVVHDHPDDPVRHDYPVVSVVVVVVVVVVVVVVVVVVVVVVVVVVPPDPPDDDPPPPDDDDDDDDDD

Sequence (162 aa):
MSRKRGKVISRAALARLWDDPGLSSDRIGEMLGISGAAVRWRAKTLGLPPRAGGEKPHYDLDCEIFERMWRANVRPAEMGRHFGVRLHAILWNAQRRGLTRNCTRHNSIGLAEFMELDLRRRMEVAAAVERAAMRNAEMVDKVFTGPKPWTKCGPLKARVAA